Protein AF-A0A419JJD0-F1 (afdb_monomer_lite)

Foldseek 3Di:
DVVLVVVPDPVSVVVPPDDDDDDDPQLVVLVVLLVQQCVCVVVVHNPDDHDHNVVSVVSNVVVVVD

Sequence (66 aa):
VSHAKKSGKIEWREVVRSSPPPLPEDLINSISLVYRAYANELTGRKWFDVPPLAEVLNKLEEVLME

Secondary structure (DSSP, 8-state):
-HHHHHHT-TTHHHH--SPPPPPPHHHHHHHHHHHHHHHHHHHTS--S----HHHHHHHHHHHHH-

pLDDT: mean 88.75, std 12.27, range [60.69, 98.75]

Radius of gyration: 16.84 Å; chains: 1; bounding box: 34×29×40 Å

Structure (mmCIF, N/CA/C/O backbone):
data_AF-A0A419JJD0-F1
#
_entry.id   AF-A0A419JJD0-F1
#
loop_
_atom_site.group_PDB
_atom_site.id
_atom_site.type_symbol
_atom_site.label_atom_id
_atom_site.label_alt_id
_atom_site.label_comp_id
_atom_site.label_asym_id
_atom_site.label_entity_id
_atom_site.label_seq_id
_atom_site.pdbx_PDB_ins_code
_atom_site.Cartn_x
_atom_site.Cartn_y
_atom_site.Cartn_z
_atom_site.occupancy
_atom_site.B_iso_or_equiv
_atom_site.auth_seq_id
_atom_site.auth_comp_id
_atom_site.auth_asym_id
_atom_site.auth_atom_id
_atom_site.pdbx_PDB_model_num
ATOM 1 N N . VAL A 1 1 ? 11.969 1.365 -23.151 1.00 60.69 1 VAL A N 1
ATOM 2 C CA . VAL A 1 1 ? 12.148 1.740 -21.720 1.00 60.69 1 VAL A CA 1
ATOM 3 C C . VAL A 1 1 ? 13.618 1.907 -21.317 1.00 60.69 1 VAL A C 1
ATOM 5 O O . VAL A 1 1 ? 13.963 2.941 -20.759 1.00 60.69 1 VAL A O 1
ATOM 8 N N . SER A 1 2 ? 14.502 0.945 -21.609 1.00 63.66 2 SER A N 1
ATOM 9 C CA . SER A 1 2 ? 15.921 0.965 -21.191 1.00 63.66 2 SER A CA 1
ATOM 10 C C . SER A 1 2 ? 16.726 2.186 -21.669 1.00 63.66 2 SER A C 1
ATOM 12 O O . SER A 1 2 ? 17.525 2.719 -20.906 1.00 63.66 2 SER A O 1
ATOM 14 N N . HIS A 1 3 ? 16.498 2.664 -22.897 1.00 61.59 3 HIS A N 1
ATOM 15 C CA . HIS A 1 3 ? 17.201 3.834 -23.442 1.00 61.59 3 HIS A CA 1
ATOM 16 C C . HIS A 1 3 ? 16.748 5.154 -22.786 1.00 61.59 3 HIS A C 1
ATOM 18 O O . HIS A 1 3 ? 17.577 5.999 -22.462 1.00 61.59 3 HIS A O 1
ATOM 24 N N . ALA A 1 4 ? 15.448 5.292 -22.489 1.00 63.09 4 ALA A N 1
ATOM 25 C CA . ALA A 1 4 ? 14.894 6.455 -21.792 1.00 63.09 4 ALA A CA 1
ATOM 26 C C . ALA A 1 4 ? 15.477 6.593 -20.373 1.00 63.09 4 ALA A C 1
ATOM 28 O O . ALA A 1 4 ? 15.957 7.668 -20.019 1.00 63.09 4 ALA A O 1
ATOM 29 N N . LYS A 1 5 ? 15.550 5.479 -19.621 1.00 65.69 5 LYS A N 1
ATOM 30 C CA . LYS A 1 5 ? 16.151 5.426 -18.273 1.00 65.69 5 LYS A CA 1
ATOM 31 C C . LYS A 1 5 ? 17.609 5.906 -18.248 1.00 65.69 5 LYS A C 1
ATOM 33 O O . LYS A 1 5 ? 18.002 6.584 -17.311 1.00 65.69 5 LYS A O 1
ATOM 38 N N . LYS A 1 6 ? 18.398 5.579 -19.279 1.00 71.31 6 LYS A N 1
ATOM 39 C CA . LYS A 1 6 ? 19.810 5.995 -19.393 1.00 71.31 6 LYS A CA 1
ATOM 40 C C . LYS A 1 6 ? 19.987 7.441 -19.861 1.00 71.31 6 LYS A C 1
ATOM 42 O O . LYS A 1 6 ? 21.011 8.044 -19.581 1.00 71.31 6 LYS A O 1
ATOM 47 N N . SER A 1 7 ? 19.010 7.983 -20.588 1.00 68.12 7 SER A N 1
ATOM 48 C CA . SER A 1 7 ? 19.112 9.307 -21.211 1.00 68.12 7 SER A CA 1
ATOM 49 C C . SER A 1 7 ? 18.776 10.480 -20.283 1.00 68.12 7 SER A C 1
ATOM 51 O O . SER A 1 7 ? 18.999 11.621 -20.670 1.00 68.12 7 SER A O 1
ATOM 53 N N . GLY A 1 8 ? 18.205 10.224 -19.097 1.00 62.22 8 GLY A N 1
ATOM 54 C CA . GLY A 1 8 ? 17.848 11.263 -18.119 1.00 62.22 8 GLY A CA 1
ATOM 55 C C . GLY A 1 8 ? 16.811 12.288 -18.604 1.00 62.22 8 GLY A C 1
ATOM 56 O O . GLY A 1 8 ? 16.606 13.306 -17.952 1.00 62.22 8 GLY A O 1
ATOM 57 N N . LYS A 1 9 ? 16.168 12.055 -19.756 1.00 64.19 9 LYS A N 1
ATOM 58 C CA . LYS A 1 9 ? 15.215 12.996 -20.348 1.00 64.19 9 LYS A CA 1
ATOM 59 C C . LYS A 1 9 ? 13.900 13.008 -19.566 1.00 64.19 9 LYS A C 1
ATOM 61 O O . LYS A 1 9 ? 13.294 11.960 -19.353 1.00 64.19 9 LYS A O 1
ATOM 66 N N . ILE A 1 10 ? 13.453 14.213 -19.209 1.00 65.94 10 ILE A N 1
ATOM 67 C CA . ILE A 1 10 ? 12.184 14.484 -18.513 1.00 65.94 10 ILE A CA 1
ATOM 68 C C . ILE A 1 10 ? 10.983 14.022 -19.366 1.00 65.94 10 ILE A C 1
ATOM 70 O O . ILE A 1 10 ? 10.028 13.465 -18.834 1.00 65.94 10 ILE A O 1
ATOM 74 N N . GLU A 1 11 ? 11.101 14.092 -20.697 1.00 77.50 11 GLU A N 1
ATOM 75 C CA . GLU A 1 11 ? 10.094 13.644 -21.676 1.00 77.50 11 GLU A CA 1
ATOM 76 C C . GLU A 1 11 ? 10.127 12.128 -21.958 1.00 77.50 11 GLU A C 1
ATOM 78 O O . GLU A 1 11 ? 9.981 11.669 -23.093 1.00 77.50 11 GLU A O 1
ATOM 83 N N . TRP A 1 12 ? 10.347 11.293 -20.938 1.00 76.19 12 TRP A N 1
ATOM 84 C CA . TRP A 1 12 ? 10.433 9.832 -21.106 1.00 76.19 12 TRP A CA 1
ATOM 85 C C . TRP A 1 12 ? 9.188 9.237 -21.779 1.00 76.19 12 TRP A C 1
ATOM 87 O O . TRP A 1 12 ? 9.292 8.235 -22.492 1.00 76.19 12 TRP A O 1
ATOM 97 N N . ARG A 1 13 ? 8.023 9.867 -21.585 1.00 76.56 13 ARG A N 1
ATOM 98 C CA . ARG A 1 13 ? 6.743 9.433 -22.148 1.00 76.56 13 ARG A CA 1
ATOM 99 C C . ARG A 1 13 ? 6.714 9.527 -23.675 1.00 76.56 13 ARG A C 1
ATOM 101 O O . ARG A 1 13 ? 6.098 8.681 -24.309 1.00 76.56 13 ARG A O 1
ATOM 108 N N . GLU A 1 14 ? 7.424 10.484 -24.269 1.00 81.44 14 GLU A N 1
ATOM 109 C CA . GLU A 1 14 ? 7.528 10.627 -25.731 1.00 81.44 14 GLU A CA 1
ATOM 110 C C . GLU A 1 14 ? 8.467 9.582 -26.356 1.00 81.44 14 GLU A C 1
ATOM 112 O O . GLU A 1 14 ? 8.352 9.220 -27.529 1.00 81.44 14 GLU A O 1
ATOM 117 N N . VAL A 1 15 ? 9.408 9.069 -25.559 1.00 80.31 15 VAL A N 1
ATOM 118 C CA . VAL A 1 15 ? 10.455 8.137 -26.005 1.00 80.31 15 VAL A CA 1
ATOM 119 C C . VAL A 1 15 ? 10.046 6.675 -25.782 1.00 80.31 15 VAL A C 1
ATOM 121 O O . VAL A 1 15 ? 10.497 5.770 -26.491 1.00 80.31 15 VAL A O 1
ATOM 124 N N . VAL A 1 16 ? 9.186 6.405 -24.799 1.00 81.62 16 VAL A N 1
ATOM 125 C CA . VAL A 1 16 ? 8.679 5.061 -24.506 1.00 81.62 16 VAL A CA 1
ATOM 126 C C . VAL A 1 16 ? 7.433 4.785 -25.350 1.00 81.62 16 VAL A C 1
ATOM 128 O O . VAL A 1 16 ? 6.322 5.128 -24.978 1.00 81.62 16 VAL A O 1
ATOM 131 N N . ARG A 1 17 ? 7.631 4.116 -26.492 1.00 82.38 17 ARG A N 1
ATOM 132 C CA . ARG A 1 17 ? 6.541 3.711 -27.406 1.00 82.38 17 ARG A CA 1
ATOM 133 C C . ARG A 1 17 ? 5.833 2.410 -27.020 1.00 82.38 17 ARG A C 1
ATOM 135 O O . ARG A 1 17 ? 4.816 2.066 -27.605 1.00 82.38 17 ARG A O 1
ATOM 142 N N . SER A 1 18 ? 6.397 1.661 -26.078 1.00 85.25 18 SER A N 1
ATOM 143 C CA . SER A 1 18 ? 5.849 0.396 -25.592 1.00 85.25 18 SER A CA 1
ATOM 144 C C . SER A 1 18 ? 5.009 0.632 -24.343 1.00 85.25 18 SER A C 1
ATOM 146 O O . SER A 1 18 ? 5.526 1.196 -23.375 1.00 85.25 18 SER A O 1
ATOM 148 N N . SER A 1 19 ? 3.781 0.127 -24.320 1.00 82.81 19 SER A N 1
ATOM 149 C CA . SER A 1 19 ? 3.019 0.035 -23.075 1.00 82.81 19 SER A CA 1
ATOM 150 C C . SER A 1 19 ? 3.674 -0.977 -22.130 1.00 82.81 19 SER A C 1
ATOM 152 O O . SER A 1 19 ? 4.175 -2.005 -22.597 1.00 82.81 19 SER A O 1
ATOM 154 N N . PRO A 1 20 ? 3.712 -0.705 -20.815 1.00 85.25 20 PRO A N 1
ATOM 155 C CA . PRO A 1 20 ? 4.112 -1.718 -19.852 1.00 85.25 20 PRO A CA 1
ATOM 156 C C . PRO A 1 20 ? 3.097 -2.872 -19.852 1.00 85.25 20 PRO A C 1
ATOM 158 O O . PRO A 1 20 ? 1.929 -2.657 -20.195 1.00 85.25 20 PRO A O 1
ATOM 161 N N . PRO A 1 21 ? 3.521 -4.088 -19.467 1.00 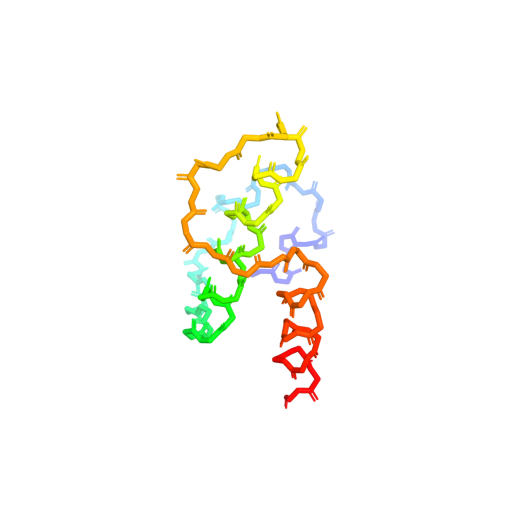90.25 21 PRO A N 1
ATOM 162 C CA . PRO A 1 21 ? 2.575 -5.158 -19.192 1.00 90.25 21 PRO A CA 1
ATOM 163 C C . PRO A 1 21 ? 1.629 -4.742 -18.052 1.00 90.25 21 PRO A C 1
ATOM 165 O O . PRO A 1 21 ? 2.010 -3.917 -17.211 1.00 90.25 21 PRO A O 1
ATOM 168 N N . PRO A 1 22 ? 0.405 -5.293 -18.014 1.00 92.25 22 PRO A N 1
ATOM 169 C CA . PRO A 1 22 ? -0.483 -5.094 -16.879 1.00 92.25 22 PRO A CA 1
ATOM 170 C C . PRO A 1 22 ? 0.172 -5.628 -15.603 1.00 92.25 22 PRO A C 1
ATOM 172 O O . PRO A 1 22 ? 0.952 -6.582 -15.637 1.00 92.25 22 PRO A O 1
ATOM 175 N N . LEU A 1 23 ? -0.146 -4.995 -14.476 1.00 91.38 23 LEU A N 1
ATOM 176 C CA . LEU A 1 23 ? 0.253 -5.520 -13.177 1.00 91.38 23 LEU A CA 1
ATOM 177 C C . LEU A 1 23 ? -0.547 -6.797 -12.870 1.00 91.38 23 LEU A C 1
ATOM 179 O O . LEU A 1 23 ? -1.704 -6.891 -13.294 1.00 91.38 23 LEU A O 1
ATOM 183 N N . PRO A 1 24 ? 0.035 -7.748 -12.118 1.00 94.25 24 PRO A N 1
ATOM 184 C CA . PRO A 1 24 ? -0.717 -8.865 -11.564 1.00 94.25 24 PRO A CA 1
ATOM 185 C C . PRO A 1 24 ? -1.917 -8.363 -10.758 1.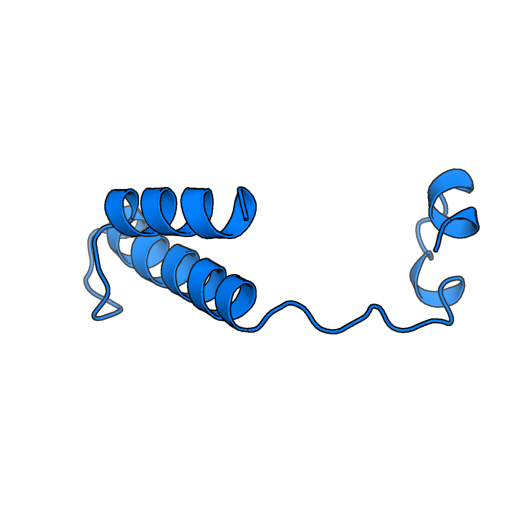00 94.25 24 PRO A C 1
ATOM 187 O O . PRO A 1 24 ? -1.815 -7.374 -10.026 1.00 94.25 24 PRO A O 1
ATOM 190 N N . GLU A 1 25 ? -3.049 -9.045 -10.893 1.00 94.44 25 GLU A N 1
ATOM 191 C CA . GLU A 1 25 ? -4.305 -8.647 -10.255 1.00 94.44 25 GLU A CA 1
ATOM 192 C C . GLU A 1 25 ? -4.178 -8.594 -8.726 1.00 94.44 25 GLU A C 1
ATOM 194 O O . GLU A 1 25 ? -4.598 -7.617 -8.103 1.00 94.44 25 GLU A O 1
ATOM 199 N N . ASP A 1 26 ? -3.486 -9.567 -8.132 1.00 93.56 26 ASP A N 1
ATOM 200 C CA . ASP A 1 26 ? -3.255 -9.626 -6.687 1.00 93.56 26 ASP A CA 1
ATOM 201 C C . ASP A 1 26 ? -2.446 -8.432 -6.177 1.00 93.56 26 ASP A C 1
ATOM 203 O O . ASP A 1 26 ? -2.745 -7.879 -5.115 1.00 93.56 26 ASP A O 1
ATOM 207 N N . LEU A 1 27 ? -1.479 -7.955 -6.966 1.00 94.25 27 LEU A N 1
ATOM 208 C CA . LEU A 1 27 ? -0.688 -6.779 -6.618 1.00 94.25 27 LEU A CA 1
ATOM 209 C C . LEU A 1 27 ? -1.532 -5.501 -6.697 1.00 94.25 27 LEU A C 1
ATOM 211 O O . LEU A 1 27 ? -1.460 -4.661 -5.799 1.00 94.25 27 LEU A O 1
ATOM 215 N N . ILE A 1 28 ? -2.363 -5.358 -7.735 1.00 95.38 28 ILE A N 1
ATOM 216 C CA . ILE A 1 28 ? -3.295 -4.225 -7.860 1.00 95.38 28 ILE A CA 1
ATOM 217 C C . ILE A 1 28 ? -4.249 -4.192 -6.660 1.00 95.38 28 ILE A C 1
ATOM 219 O O . ILE A 1 28 ? -4.424 -3.142 -6.033 1.00 95.38 28 ILE A O 1
ATOM 223 N N . ASN A 1 29 ? -4.840 -5.337 -6.322 1.00 95.94 29 ASN A N 1
ATOM 224 C CA . ASN A 1 29 ? -5.786 -5.461 -5.217 1.00 95.94 29 ASN A CA 1
ATOM 225 C C . ASN A 1 29 ? -5.118 -5.157 -3.869 1.00 95.94 29 ASN A C 1
ATOM 227 O O . ASN A 1 29 ? -5.665 -4.392 -3.069 1.00 95.94 29 ASN A O 1
ATOM 231 N N . SER A 1 30 ? -3.905 -5.668 -3.652 1.00 96.31 30 SER A N 1
ATOM 232 C CA . SER A 1 30 ? -3.127 -5.427 -2.432 1.00 96.31 30 SER A CA 1
ATOM 233 C C . SER A 1 30 ? -2.762 -3.950 -2.271 1.00 96.31 30 SER A C 1
ATOM 235 O O . SER A 1 30 ? -2.986 -3.370 -1.208 1.00 96.31 30 SER A O 1
ATOM 237 N N . ILE A 1 31 ? -2.302 -3.286 -3.337 1.00 97.12 31 ILE A N 1
ATOM 238 C CA . ILE A 1 31 ? -2.014 -1.842 -3.306 1.00 97.12 31 ILE A CA 1
ATOM 239 C C . ILE A 1 31 ? -3.290 -1.025 -3.050 1.00 97.12 31 ILE A C 1
ATOM 241 O O . ILE A 1 31 ? -3.264 -0.059 -2.284 1.00 97.12 31 ILE A O 1
ATOM 245 N N . SER A 1 32 ? -4.423 -1.413 -3.643 1.00 97.94 32 SER A N 1
ATOM 246 C CA . SER A 1 32 ? -5.711 -0.751 -3.394 1.00 97.94 32 SER A CA 1
ATOM 247 C C . SER A 1 32 ? -6.113 -0.825 -1.915 1.00 97.94 32 SER A C 1
ATOM 249 O O . SER A 1 32 ? -6.539 0.177 -1.329 1.00 97.94 32 SER A O 1
ATOM 251 N N . LEU A 1 33 ? -5.913 -1.983 -1.274 1.00 98.19 33 LEU A N 1
ATOM 252 C CA . LEU A 1 33 ? -6.139 -2.149 0.162 1.00 98.19 33 LEU A CA 1
ATOM 253 C C . LEU A 1 33 ? -5.207 -1.267 0.998 1.00 98.19 33 LEU A C 1
ATOM 255 O O . LEU A 1 33 ? -5.687 -0.655 1.954 1.00 98.19 33 LEU A O 1
ATOM 259 N N . VAL A 1 34 ? -3.927 -1.131 0.623 1.00 98.38 34 VAL A N 1
ATOM 260 C CA . VAL A 1 34 ? -2.969 -0.268 1.342 1.00 98.38 34 VAL A CA 1
ATOM 261 C C . VAL A 1 34 ? -3.472 1.169 1.393 1.00 98.38 34 VAL A C 1
ATOM 263 O O . VAL A 1 34 ? -3.539 1.753 2.472 1.00 98.38 34 VAL A O 1
ATOM 266 N N . TYR A 1 35 ? -3.890 1.737 0.258 1.00 98.50 35 TYR A N 1
ATOM 267 C CA . TYR A 1 35 ? -4.395 3.114 0.229 1.00 98.50 35 TYR A CA 1
ATOM 268 C C . TYR A 1 35 ? -5.658 3.294 1.074 1.00 98.50 35 TYR A C 1
ATOM 270 O O . TYR A 1 35 ? -5.795 4.303 1.770 1.00 98.50 35 TYR A O 1
ATOM 278 N N . ARG A 1 36 ? -6.574 2.321 1.044 1.00 98.69 36 ARG A N 1
ATOM 279 C CA . ARG A 1 36 ? -7.817 2.367 1.827 1.00 98.69 36 ARG A CA 1
ATOM 280 C C . ARG A 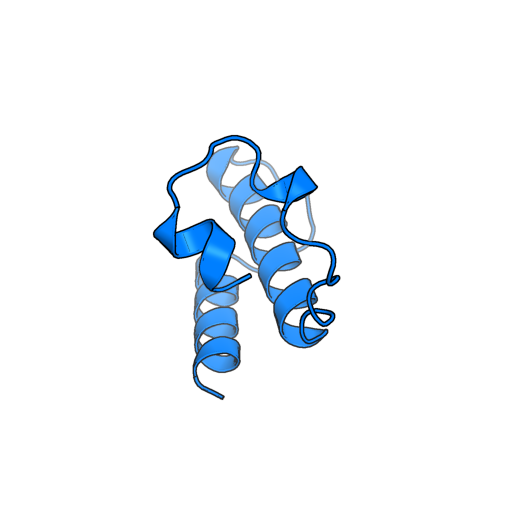1 36 ? -7.543 2.274 3.330 1.00 98.69 36 ARG A C 1
ATOM 282 O O . ARG A 1 36 ? -8.094 3.065 4.093 1.00 98.69 36 ARG A O 1
ATOM 289 N N . ALA A 1 37 ? -6.684 1.347 3.748 1.00 98.69 37 ALA A N 1
ATOM 290 C CA . ALA A 1 37 ? -6.321 1.167 5.151 1.00 98.69 37 ALA A CA 1
ATOM 291 C C . ALA A 1 37 ? -5.518 2.367 5.673 1.00 98.69 37 ALA A C 1
ATOM 293 O O . ALA A 1 37 ? -5.829 2.909 6.732 1.00 98.69 37 ALA A O 1
ATOM 294 N N . TYR A 1 38 ? -4.565 2.865 4.880 1.00 98.62 38 TYR A N 1
ATOM 295 C CA . TYR A 1 38 ? -3.780 4.045 5.233 1.00 98.62 38 TYR A CA 1
ATOM 296 C C . TYR A 1 38 ? -4.647 5.299 5.366 1.00 98.62 38 TYR A C 1
ATOM 298 O O . TYR A 1 38 ? -4.468 6.059 6.311 1.00 98.62 38 TYR A O 1
ATOM 306 N N . ALA A 1 39 ? -5.629 5.508 4.482 1.00 98.75 39 ALA A N 1
ATOM 307 C CA . ALA A 1 39 ? -6.562 6.629 4.608 1.00 98.75 39 ALA A CA 1
ATOM 308 C C . ALA A 1 39 ? -7.353 6.576 5.926 1.00 98.75 39 ALA A C 1
ATOM 310 O O . ALA A 1 39 ? -7.551 7.613 6.567 1.00 98.75 39 ALA A O 1
ATOM 311 N N . ASN A 1 40 ? -7.774 5.380 6.353 1.00 98.56 40 ASN A N 1
ATOM 312 C CA . ASN A 1 40 ? -8.447 5.210 7.637 1.00 98.56 40 ASN A CA 1
ATOM 313 C C . ASN A 1 40 ? -7.532 5.593 8.810 1.00 98.56 40 ASN A C 1
ATOM 315 O O . ASN A 1 40 ? -7.931 6.390 9.660 1.00 98.56 40 ASN A O 1
ATOM 319 N N . GLU A 1 41 ? -6.306 5.068 8.840 1.00 98.19 41 GLU A N 1
ATOM 320 C CA . GLU A 1 41 ? -5.360 5.304 9.938 1.00 98.19 41 GLU A CA 1
ATOM 321 C C . GLU A 1 41 ? -4.838 6.743 9.976 1.00 98.19 41 GLU A C 1
ATOM 323 O O . GLU A 1 41 ? -4.855 7.372 11.032 1.00 98.19 41 GLU A O 1
ATOM 328 N N . LEU A 1 42 ? -4.453 7.300 8.823 1.00 98.38 42 LEU A N 1
ATOM 329 C CA . LEU A 1 42 ? -3.939 8.666 8.707 1.00 98.38 42 LEU A CA 1
ATOM 330 C C . LEU A 1 42 ? -4.963 9.702 9.187 1.00 98.38 42 LEU A C 1
ATOM 332 O O . LEU A 1 42 ? -4.596 10.714 9.780 1.00 98.38 42 LEU A O 1
ATOM 336 N N . THR A 1 43 ? -6.247 9.470 8.908 1.00 98.31 43 THR A N 1
ATOM 337 C CA . THR A 1 43 ? -7.315 10.422 9.248 1.00 98.31 43 THR A CA 1
ATOM 338 C C . THR A 1 43 ? -8.023 10.108 10.565 1.00 98.31 43 THR A C 1
ATOM 340 O O . THR A 1 43 ? -8.803 10.938 11.039 1.00 98.31 43 THR A O 1
ATOM 343 N N . GLY A 1 44 ? -7.806 8.921 11.141 1.00 97.75 44 GLY A N 1
ATOM 344 C CA . GLY A 1 44 ? -8.527 8.432 12.319 1.00 97.75 44 GLY A CA 1
ATOM 345 C C . GLY A 1 44 ? -10.033 8.229 12.097 1.00 97.75 44 GLY A C 1
ATOM 346 O O . GLY A 1 44 ? -10.799 8.206 13.060 1.00 97.75 44 GLY A O 1
ATOM 347 N N . ARG A 1 45 ? -10.490 8.126 10.841 1.00 97.62 45 ARG A N 1
ATOM 348 C CA . ARG A 1 45 ? -11.906 7.952 10.472 1.00 97.62 45 ARG A CA 1
ATOM 349 C C . ARG A 1 45 ? -12.080 6.694 9.637 1.00 97.62 45 ARG A C 1
ATOM 351 O O . ARG A 1 45 ? -11.250 6.390 8.792 1.00 97.62 45 ARG A O 1
ATOM 358 N N . LYS A 1 46 ? -13.204 5.996 9.804 1.00 97.31 46 LYS A N 1
ATOM 359 C CA . LYS A 1 46 ? -13.538 4.835 8.971 1.00 97.31 46 LYS A CA 1
ATOM 360 C C . LYS A 1 46 ? -14.148 5.288 7.636 1.00 97.31 46 LYS A C 1
ATOM 362 O O . LYS A 1 46 ? -15.361 5.446 7.537 1.00 97.31 46 LYS A O 1
ATOM 367 N N . TRP A 1 47 ? -13.309 5.500 6.624 1.00 98.00 47 TRP A N 1
ATOM 368 C CA . TRP A 1 47 ? -13.722 5.767 5.238 1.00 98.00 47 TRP A CA 1
ATOM 369 C C . TRP A 1 47 ? -14.064 4.485 4.487 1.00 98.00 47 TRP A C 1
ATOM 371 O O . TRP A 1 47 ? -15.000 4.452 3.692 1.00 98.00 47 TRP A O 1
ATOM 381 N N . PHE A 1 48 ? -13.299 3.427 4.750 1.00 98.38 48 PHE A N 1
ATOM 382 C CA . PHE A 1 48 ? -13.423 2.149 4.065 1.00 98.38 48 PHE A CA 1
ATOM 383 C C . PHE A 1 48 ? -13.569 1.006 5.061 1.00 98.38 48 PHE A C 1
ATOM 385 O O . PHE A 1 48 ? -12.940 1.005 6.117 1.00 98.38 48 PHE A O 1
ATOM 392 N N . ASP A 1 49 ? -14.363 0.003 4.694 1.00 98.06 49 ASP A N 1
ATOM 393 C CA . ASP A 1 49 ? -14.398 -1.272 5.403 1.00 98.06 49 ASP A CA 1
ATOM 394 C C . ASP A 1 49 ? -13.273 -2.170 4.875 1.00 98.06 49 ASP A C 1
ATOM 396 O O . ASP A 1 49 ? -13.394 -2.779 3.810 1.00 98.06 49 ASP A O 1
ATOM 400 N N . VA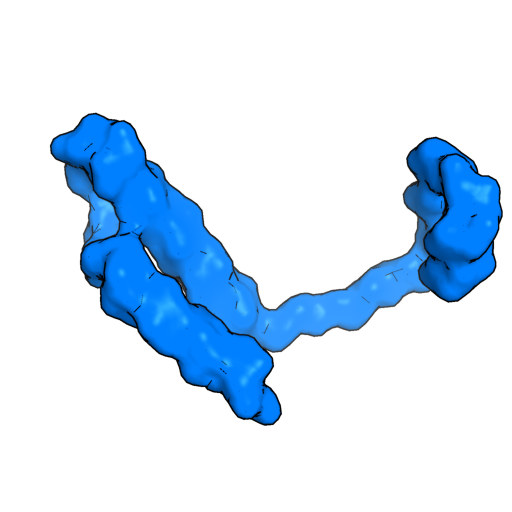L A 1 50 ? -12.124 -2.114 5.549 1.00 98.06 50 VAL A N 1
ATOM 401 C CA . VAL A 1 50 ? -10.889 -2.843 5.220 1.00 98.06 50 VAL A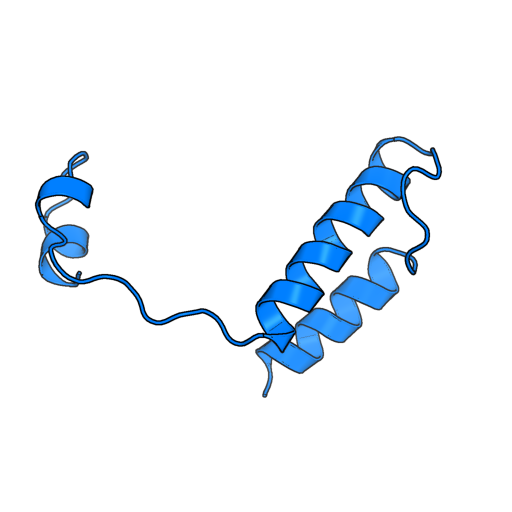 CA 1
ATOM 402 C C . VAL A 1 50 ? -10.144 -3.217 6.506 1.00 98.06 50 VAL A C 1
ATOM 404 O O . VAL A 1 50 ? -10.365 -2.557 7.528 1.00 98.06 50 VAL A O 1
ATOM 407 N N . PRO A 1 51 ? -9.258 -4.231 6.467 1.00 97.81 51 PRO A N 1
ATOM 408 C CA . PRO A 1 51 ? -8.398 -4.573 7.597 1.00 97.81 51 PRO A CA 1
ATOM 409 C C . PRO A 1 51 ? -7.459 -3.422 8.013 1.00 97.81 51 PRO A C 1
ATOM 411 O O . PRO A 1 51 ? -7.244 -2.491 7.227 1.00 97.81 51 PRO A O 1
ATOM 414 N N . PRO A 1 52 ? -6.872 -3.484 9.225 1.00 97.56 52 PRO A N 1
ATOM 415 C CA . PRO A 1 52 ? -5.814 -2.572 9.660 1.00 97.56 52 PRO A CA 1
ATOM 416 C C . PRO A 1 52 ? -4.627 -2.553 8.692 1.00 97.56 52 PRO A C 1
ATOM 418 O O . PRO A 1 52 ? -4.295 -3.573 8.081 1.00 97.56 52 PRO A O 1
ATOM 421 N N . LEU A 1 53 ? -3.938 -1.415 8.584 1.00 98.12 53 LEU A N 1
ATOM 422 C CA . LEU A 1 53 ? -2.833 -1.242 7.638 1.00 98.12 53 LEU A CA 1
ATOM 423 C C . LEU A 1 53 ? -1.719 -2.263 7.866 1.00 98.12 53 LEU A C 1
ATOM 425 O O . LEU A 1 53 ? -1.178 -2.783 6.898 1.00 98.12 53 LEU A O 1
ATOM 429 N N . ALA A 1 54 ? -1.403 -2.577 9.124 1.00 97.81 54 ALA A N 1
ATOM 430 C CA . ALA A 1 54 ? -0.381 -3.565 9.461 1.00 97.81 54 ALA A CA 1
ATOM 431 C C . ALA A 1 54 ? -0.677 -4.947 8.848 1.00 97.81 54 ALA A C 1
ATOM 433 O O . ALA A 1 54 ? 0.211 -5.568 8.271 1.00 97.81 54 ALA A O 1
ATOM 434 N N . GLU A 1 55 ? -1.930 -5.406 8.910 1.00 97.94 55 GLU A N 1
ATOM 435 C CA . GLU A 1 55 ? -2.340 -6.683 8.312 1.00 97.94 55 GLU A CA 1
ATOM 436 C C . GLU A 1 55 ? -2.259 -6.636 6.783 1.00 97.94 55 GLU A C 1
ATOM 438 O O . GLU A 1 55 ? -1.774 -7.575 6.152 1.00 97.94 55 GLU A O 1
ATOM 443 N N . VAL A 1 56 ? -2.683 -5.518 6.185 1.00 97.88 56 VAL A N 1
ATOM 444 C CA . VAL A 1 56 ? -2.601 -5.315 4.734 1.00 97.88 56 VAL A CA 1
ATOM 445 C C . VAL A 1 56 ? -1.146 -5.307 4.251 1.00 97.88 56 VAL A C 1
ATOM 447 O O . VAL A 1 56 ? -0.849 -5.894 3.212 1.00 97.88 56 VAL A O 1
ATOM 450 N N . LEU A 1 57 ? -0.234 -4.669 4.990 1.00 97.69 57 LEU A N 1
ATOM 451 C CA . LEU A 1 57 ? 1.187 -4.616 4.643 1.00 97.69 57 LEU A CA 1
ATOM 452 C C . LEU A 1 57 ? 1.855 -5.988 4.746 1.00 97.69 57 LEU A C 1
ATOM 454 O O . LEU A 1 57 ? 2.589 -6.347 3.830 1.00 97.69 57 LEU A O 1
ATOM 458 N N . ASN A 1 58 ? 1.547 -6.774 5.782 1.00 97.19 58 ASN A N 1
ATOM 459 C CA . ASN A 1 58 ? 2.035 -8.153 5.887 1.00 97.19 58 ASN A CA 1
ATOM 460 C C . ASN A 1 58 ? 1.580 -8.985 4.678 1.00 97.19 58 ASN A C 1
ATOM 462 O O . ASN A 1 58 ? 2.376 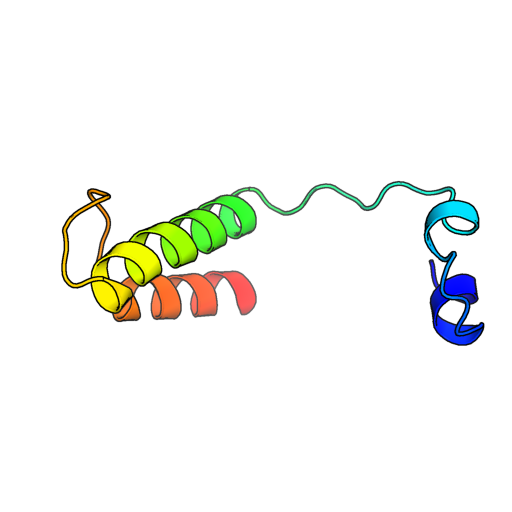-9.703 4.079 1.00 97.19 58 ASN A O 1
ATOM 466 N N . LYS A 1 59 ? 0.313 -8.838 4.261 1.00 94.50 59 LYS A N 1
ATOM 467 C CA . LYS A 1 59 ? -0.200 -9.561 3.092 1.00 94.50 59 LYS A CA 1
ATOM 468 C C . LYS A 1 59 ? 0.455 -9.112 1.786 1.00 94.50 59 LYS A C 1
ATOM 470 O O . LYS A 1 59 ? 0.723 -9.940 0.921 1.00 94.50 59 LYS A O 1
ATOM 475 N N . LEU A 1 60 ? 0.719 -7.814 1.635 1.00 96.19 60 LEU A N 1
ATOM 476 C CA . LEU A 1 60 ? 1.455 -7.292 0.484 1.00 96.19 60 LEU A CA 1
ATOM 477 C C . LEU A 1 60 ? 2.885 -7.847 0.437 1.00 96.19 60 LEU A C 1
ATOM 479 O O . LEU A 1 60 ? 3.384 -8.121 -0.650 1.00 96.19 60 LEU A O 1
ATOM 483 N N . GLU A 1 61 ? 3.535 -8.013 1.589 1.00 95.56 61 GLU A N 1
ATOM 484 C CA . GLU A 1 61 ? 4.875 -8.598 1.673 1.00 95.56 61 GLU A CA 1
ATOM 485 C C . GLU A 1 61 ? 4.904 -10.023 1.105 1.00 95.56 61 GLU A C 1
ATOM 487 O O . GLU A 1 61 ? 5.787 -10.342 0.313 1.00 95.56 61 GLU A O 1
ATOM 492 N N . GLU A 1 62 ? 3.897 -10.842 1.428 1.00 93.62 62 GLU A N 1
ATOM 493 C CA . GLU A 1 62 ? 3.731 -12.185 0.853 1.00 93.62 62 GLU A CA 1
ATOM 494 C C . GLU A 1 62 ? 3.607 -12.131 -0.678 1.00 93.62 62 GLU A C 1
ATOM 496 O O . GLU A 1 62 ? 4.329 -12.836 -1.373 1.00 93.62 62 GLU A O 1
ATOM 501 N N . VAL A 1 63 ? 2.763 -11.236 -1.209 1.00 91.75 63 VAL A N 1
ATOM 502 C CA . VAL A 1 63 ? 2.549 -11.070 -2.663 1.00 91.75 63 VAL A CA 1
ATOM 503 C C . VAL A 1 63 ? 3.813 -10.602 -3.395 1.00 91.75 63 VAL A C 1
ATOM 505 O O . VAL A 1 63 ? 3.976 -10.874 -4.580 1.00 91.75 63 VAL A O 1
ATOM 508 N N . LEU A 1 64 ? 4.703 -9.866 -2.724 1.00 91.19 64 LEU A N 1
ATOM 509 C CA . LEU A 1 64 ? 5.967 -9.401 -3.308 1.00 91.19 64 LEU A CA 1
ATOM 510 C C . LEU A 1 64 ? 7.100 -10.434 -3.212 1.00 91.19 64 LEU A C 1
ATOM 512 O O . LEU A 1 64 ? 8.107 -10.273 -3.905 1.00 91.19 64 LEU A O 1
ATOM 516 N N . MET A 1 65 ? 6.970 -11.430 -2.333 1.00 87.88 65 MET A N 1
ATOM 517 C CA . MET A 1 65 ? 7.955 -12.497 -2.129 1.00 87.88 65 MET A CA 1
ATOM 518 C C . MET A 1 65 ? 7.665 -13.776 -2.933 1.00 87.88 65 MET A C 1
ATOM 520 O O . MET A 1 65 ? 8.524 -14.660 -2.964 1.00 87.88 65 MET A O 1
ATOM 524 N N . GLU A 1 66 ? 6.498 -13.870 -3.574 1.00 67.81 66 GLU A N 1
ATOM 525 C CA . GLU A 1 66 ? 6.153 -14.889 -4.583 1.00 67.81 66 GLU A CA 1
ATOM 526 C C . GLU A 1 66 ? 6.736 -14.566 -5.971 1.00 67.81 66 GLU A C 1
ATOM 528 O O . GLU A 1 66 ? 7.189 -15.524 -6.645 1.00 67.81 66 GLU A O 1
#